Protein AF-A0A2N2ZW19-F1 (afdb_monomer_lite)

Radius of gyration: 28.73 Å; chains: 1; bounding box: 61×31×101 Å

Secondary structure (DSSP, 8-state):
---------PPPP-----------S-----PPPP---PPPPHHHHHHHHHHHS-SS----HHHHHHHHHHTT-HHHHHHHHHHHHHHHHS----EETTEE-HHHHHHHHH-HHHHHHHHHHHHHHHH------

pLDDT: mean 76.46, std 15.55, range [35.03, 95.69]

Foldseek 3Di:
DDDDDDPDPDDDDDPDPPPPPPPPDDPPDDDDDDDDPDDDDPVLVVVLVCLCPDPPHRDNPSVVVVVVNVCVPPVVVVVLVVVLVVQLPDDDFDDDPPDTDVVVVVVLVVDPVNSVVSSQVSVCVPSNDDDDD

Sequence (133 aa):
MKRKTNLKQAKPSSQQPVVSKRTEGYVTQIAPKTISRTRQDIATWKRAMAQADNVDMPKRVLLHKLYKDIMLDALLTSQLEGRINETAYASYTIRKGEIVDEASKALCMSRPWFSDLIKTIVETRWVGTTLEE

Structure (mmCIF, N/CA/C/O backbone):
data_AF-A0A2N2ZW19-F1
#
_entry.id   AF-A0A2N2ZW19-F1
#
loop_
_atom_site.group_PDB
_atom_site.id
_atom_site.type_symbol
_atom_site.label_atom_id
_atom_site.label_alt_id
_atom_site.label_comp_id
_atom_site.label_asym_id
_atom_site.label_entity_id
_atom_site.label_seq_id
_atom_site.pdbx_PDB_ins_code
_atom_site.Cartn_x
_atom_site.Cartn_y
_atom_site.Cartn_z
_atom_site.occupancy
_atom_site.B_iso_or_equiv
_atom_site.auth_seq_id
_atom_site.auth_comp_id
_atom_site.auth_asym_id
_atom_site.auth_atom_id
_atom_site.pdbx_PDB_model_num
ATOM 1 N N . MET A 1 1 ? -44.565 9.262 70.430 1.00 44.19 1 MET A N 1
ATOM 2 C CA . MET A 1 1 ? -44.561 8.514 69.152 1.00 44.19 1 MET A CA 1
ATOM 3 C C . MET A 1 1 ? -45.216 9.359 68.061 1.00 44.19 1 MET A C 1
ATOM 5 O O . MET A 1 1 ? -46.418 9.556 68.110 1.00 44.19 1 MET A O 1
ATOM 9 N N . LYS A 1 2 ? -44.446 9.910 67.114 1.00 44.66 2 LYS A N 1
ATOM 10 C CA . LYS A 1 2 ? -44.968 10.615 65.926 1.00 44.66 2 LYS A CA 1
ATOM 11 C C . LYS A 1 2 ? -44.163 10.145 64.712 1.00 44.66 2 LYS A C 1
ATOM 13 O O . LYS A 1 2 ? -43.015 10.546 64.548 1.00 44.66 2 LYS A O 1
ATOM 18 N N . ARG A 1 3 ? -44.719 9.227 63.913 1.00 42.75 3 ARG A N 1
ATOM 19 C CA . ARG A 1 3 ? -44.096 8.752 62.667 1.00 42.75 3 ARG A CA 1
ATOM 20 C C . ARG A 1 3 ? -44.401 9.767 61.566 1.00 42.75 3 ARG A C 1
ATOM 22 O O . ARG A 1 3 ? -45.551 9.913 61.176 1.00 42.75 3 ARG A O 1
ATOM 29 N N . LYS A 1 4 ? -43.376 10.476 61.090 1.00 48.31 4 LYS A N 1
ATOM 30 C CA . LYS A 1 4 ? -43.453 11.269 59.859 1.00 48.31 4 LYS A CA 1
ATOM 31 C C . LYS A 1 4 ? -43.468 10.300 58.673 1.00 48.31 4 LYS A C 1
ATOM 33 O O . LYS A 1 4 ? -42.499 9.578 58.449 1.00 48.31 4 LYS A O 1
ATOM 38 N N . THR A 1 5 ? -44.577 10.254 57.951 1.00 51.72 5 THR A N 1
ATOM 39 C CA . THR A 1 5 ? -44.737 9.567 56.668 1.00 51.72 5 THR A CA 1
ATOM 40 C C . THR A 1 5 ? -43.957 10.326 55.595 1.00 51.72 5 THR A C 1
ATOM 42 O O . THR A 1 5 ? -44.343 11.417 55.190 1.00 51.72 5 THR A O 1
ATOM 45 N N . ASN A 1 6 ? -42.838 9.763 55.137 1.00 43.50 6 ASN A N 1
ATOM 46 C CA . ASN A 1 6 ? -42.132 10.251 53.953 1.00 43.50 6 ASN A CA 1
ATOM 47 C C . ASN A 1 6 ? -42.810 9.675 52.702 1.00 43.50 6 ASN A C 1
ATOM 49 O O . ASN A 1 6 ? -42.598 8.508 52.368 1.00 43.50 6 ASN A O 1
ATOM 53 N N . LEU A 1 7 ? -43.612 10.485 52.004 1.00 47.41 7 LEU A N 1
ATOM 54 C CA . LEU A 1 7 ? -43.977 10.210 50.614 1.00 47.41 7 LEU A CA 1
ATOM 55 C C . LEU A 1 7 ? -42.713 10.372 49.762 1.00 47.41 7 LEU A C 1
ATOM 57 O O . LEU A 1 7 ? -42.273 11.485 49.479 1.00 47.41 7 LEU A O 1
ATOM 61 N N . LYS A 1 8 ? -42.112 9.250 49.359 1.00 50.78 8 LYS A N 1
ATOM 62 C CA . LYS A 1 8 ? -41.104 9.237 48.298 1.00 50.78 8 LYS A CA 1
ATOM 63 C C . LYS A 1 8 ? -41.799 9.642 46.999 1.00 50.78 8 LYS A C 1
ATOM 65 O O . LYS A 1 8 ? -42.635 8.901 46.493 1.00 50.78 8 LYS A O 1
ATOM 70 N N . GLN A 1 9 ? -41.457 10.811 46.470 1.00 50.03 9 GLN A N 1
ATOM 71 C CA . GLN A 1 9 ? -41.833 11.200 45.115 1.00 50.03 9 GLN A CA 1
ATOM 72 C C . GLN A 1 9 ? -41.169 10.228 44.132 1.00 50.03 9 GLN A C 1
ATOM 74 O O . GLN A 1 9 ? -39.945 10.198 43.990 1.00 50.03 9 GLN A O 1
ATOM 79 N N . ALA A 1 10 ? -41.985 9.391 43.496 1.00 45.47 10 ALA A N 1
ATOM 80 C CA . ALA A 1 10 ? -41.575 8.547 42.388 1.00 45.47 10 ALA A CA 1
ATOM 81 C C . ALA A 1 10 ? -41.325 9.440 41.165 1.00 45.47 10 ALA A C 1
ATOM 83 O O . ALA A 1 10 ? -42.231 10.122 40.690 1.00 45.47 10 ALA A O 1
ATOM 84 N N . LYS A 1 11 ? -40.086 9.454 40.665 1.00 47.34 11 LYS A N 1
ATOM 85 C CA . LYS A 1 11 ? -39.759 10.062 39.370 1.00 47.34 11 LYS A CA 1
ATOM 86 C C . LYS A 1 11 ? -40.431 9.225 38.275 1.00 47.34 11 LYS A C 1
ATOM 88 O O . LYS A 1 11 ? -40.180 8.018 38.247 1.00 47.34 11 LYS A O 1
ATOM 93 N N . PRO A 1 12 ? -41.256 9.803 37.388 1.00 37.78 12 PRO A N 1
ATOM 94 C CA . PRO A 1 12 ? -41.829 9.034 36.300 1.00 37.78 12 PRO A CA 1
ATOM 95 C C . PRO A 1 12 ? -40.730 8.660 35.300 1.00 37.78 12 PRO A C 1
ATOM 97 O O . PRO A 1 12 ? -39.959 9.493 34.825 1.00 37.78 12 PRO A O 1
ATOM 100 N N . SER A 1 13 ? -40.662 7.365 35.018 1.00 50.06 13 SER A N 1
ATOM 101 C CA . SER A 1 13 ? -39.932 6.767 33.915 1.00 50.06 13 SER A CA 1
ATOM 102 C C . SER A 1 13 ? -40.517 7.232 32.583 1.00 50.06 13 SER A C 1
ATOM 104 O O . SER A 1 13 ? -41.664 6.917 32.268 1.00 50.06 13 SER A O 1
ATOM 106 N N . SER A 1 14 ? -39.715 7.904 31.766 1.00 51.69 14 SER A N 1
ATOM 107 C CA . SER A 1 14 ? -40.016 8.077 30.344 1.00 51.69 14 SER A CA 1
ATOM 108 C C . SER A 1 14 ? -38.723 8.223 29.545 1.00 51.69 14 SER A C 1
ATOM 110 O O . SER A 1 14 ? -38.405 9.288 29.027 1.00 51.69 14 SER A O 1
ATOM 112 N N . GLN A 1 15 ? -37.953 7.139 29.455 1.00 55.03 15 GLN A N 1
ATOM 113 C CA . GLN A 1 15 ? -37.018 6.967 28.346 1.00 55.03 15 GLN A CA 1
ATOM 114 C C . GLN A 1 15 ? -37.719 6.086 27.317 1.00 55.03 15 GLN A C 1
ATOM 116 O O . GLN A 1 15 ? -37.678 4.861 27.391 1.00 55.03 15 GLN A O 1
ATOM 121 N N . GLN A 1 16 ? -38.444 6.724 26.401 1.00 48.44 16 GLN A N 1
ATOM 122 C CA . GLN A 1 16 ? -38.873 6.051 25.181 1.00 48.44 16 GLN A CA 1
ATOM 123 C C . GLN A 1 16 ? -37.621 5.725 24.352 1.00 48.44 16 GLN A C 1
ATOM 125 O O . GLN A 1 16 ? -36.732 6.578 24.256 1.00 48.44 16 GLN A O 1
ATOM 130 N N . PRO A 1 17 ? -37.517 4.535 23.735 1.00 45.00 17 PRO A N 1
ATOM 131 C CA . PRO A 1 17 ? -36.472 4.299 22.756 1.00 45.00 17 PRO A CA 1
ATOM 132 C C . PRO A 1 17 ? -36.754 5.216 21.566 1.00 45.00 17 PRO A C 1
ATOM 134 O O . PRO A 1 17 ? -37.814 5.133 20.944 1.00 45.00 17 PRO A O 1
ATOM 137 N N . VAL A 1 18 ? -35.819 6.113 21.255 1.00 54.19 18 VAL A N 1
ATOM 138 C CA . VAL A 1 18 ? -35.883 6.915 20.032 1.00 54.19 18 VAL A CA 1
ATOM 139 C C . VAL A 1 18 ? -35.598 5.967 18.872 1.00 54.19 18 VAL A C 1
ATOM 141 O O . VAL A 1 18 ? -34.460 5.791 18.445 1.00 54.19 18 VAL A O 1
ATOM 144 N N . VAL A 1 19 ? -36.638 5.281 18.404 1.00 54.16 19 VAL A N 1
ATOM 145 C CA . VAL A 1 19 ? -36.595 4.527 17.156 1.00 54.16 19 VAL A CA 1
ATOM 146 C C . VAL A 1 19 ? -36.478 5.569 16.054 1.00 54.16 19 VAL A C 1
ATOM 148 O O . VAL A 1 19 ? -37.451 6.245 15.717 1.00 54.16 19 VAL A O 1
ATOM 151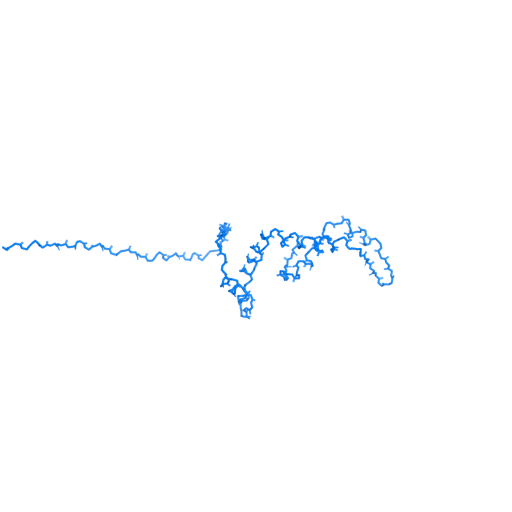 N N . SER A 1 20 ? -35.267 5.753 15.525 1.00 59.81 20 SER A N 1
ATOM 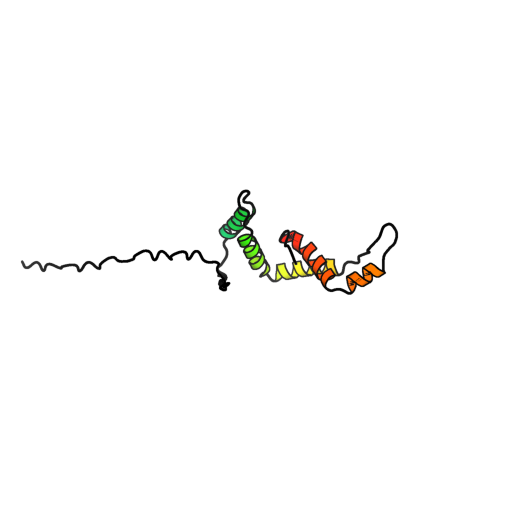152 C CA . SER A 1 20 ? -35.077 6.566 14.333 1.00 59.81 20 SER A CA 1
ATOM 153 C C . SER A 1 20 ? -35.860 5.903 13.203 1.00 59.81 20 SER A C 1
ATOM 155 O O . SER A 1 20 ? -35.574 4.778 12.789 1.00 59.81 20 SER A O 1
ATOM 157 N N . LYS A 1 21 ? -36.913 6.582 12.738 1.00 56.12 21 LYS A N 1
ATOM 158 C CA . LYS A 1 21 ? -37.628 6.176 11.531 1.00 56.12 21 LYS A CA 1
ATOM 159 C C . LYS A 1 21 ? -36.598 6.098 10.411 1.00 56.12 21 LYS A C 1
ATOM 161 O O . LYS A 1 21 ? -35.987 7.104 10.057 1.00 56.12 21 LYS A O 1
ATOM 166 N N . ARG A 1 22 ? -36.374 4.889 9.899 1.00 55.41 22 ARG A N 1
ATOM 167 C CA . ARG A 1 22 ? -35.552 4.659 8.716 1.00 55.41 22 ARG A CA 1
ATOM 168 C C . ARG A 1 22 ? -36.308 5.282 7.549 1.00 55.41 22 ARG A C 1
ATOM 170 O O . ARG A 1 22 ? -37.310 4.734 7.107 1.00 55.41 22 ARG A O 1
ATOM 177 N N . THR A 1 23 ? -35.894 6.466 7.121 1.00 59.28 23 THR A N 1
ATOM 178 C CA . THR A 1 23 ? -36.428 7.076 5.909 1.00 59.28 23 THR A CA 1
ATOM 179 C C . THR A 1 23 ? -35.983 6.209 4.740 1.00 59.28 23 THR A C 1
ATOM 181 O O . THR A 1 23 ? -34.790 6.096 4.459 1.00 59.28 23 THR A O 1
ATOM 184 N N . GLU A 1 24 ? -36.943 5.547 4.104 1.00 60.16 24 GLU A N 1
ATOM 185 C CA . GLU A 1 24 ? -36.777 4.841 2.836 1.00 60.16 24 GLU A CA 1
ATOM 186 C C . GLU A 1 24 ? -36.557 5.887 1.737 1.00 60.16 24 GLU A C 1
ATOM 188 O O . GLU A 1 24 ? -37.470 6.297 1.030 1.00 60.16 24 GLU A O 1
ATOM 193 N N . GLY A 1 25 ? -35.344 6.422 1.670 1.00 66.31 25 GLY A N 1
ATOM 194 C CA . GLY A 1 25 ? -34.950 7.424 0.694 1.00 66.31 25 GLY A CA 1
ATOM 195 C C . GLY A 1 25 ? -33.486 7.241 0.341 1.00 66.31 25 GLY A C 1
ATOM 196 O O . GLY A 1 25 ? -32.656 6.985 1.216 1.00 66.31 25 GLY A O 1
ATOM 197 N N . TYR A 1 26 ? -33.176 7.343 -0.950 1.00 63.84 26 TYR A N 1
ATOM 198 C CA . TYR A 1 26 ? -31.806 7.294 -1.445 1.00 63.84 26 TYR A CA 1
ATOM 199 C C . TYR A 1 26 ? -31.006 8.411 -0.767 1.00 63.84 26 TYR A C 1
ATOM 201 O O . TYR A 1 26 ? -31.368 9.585 -0.845 1.00 63.84 26 TYR A O 1
ATOM 209 N N . VAL A 1 27 ? -29.949 8.046 -0.045 1.00 65.69 27 VAL A N 1
ATOM 210 C CA . VAL A 1 27 ? -29.104 9.017 0.650 1.00 65.69 27 VAL A CA 1
ATOM 211 C C . VAL A 1 27 ? -28.303 9.770 -0.411 1.00 65.69 27 VAL A C 1
ATOM 213 O O . VAL A 1 27 ? -27.351 9.237 -0.969 1.00 65.69 27 VAL A O 1
ATOM 216 N N . THR A 1 28 ? -28.699 11.008 -0.707 1.00 70.56 28 THR A N 1
ATOM 217 C CA . THR A 1 28 ? -28.035 11.875 -1.698 1.00 70.56 28 THR A CA 1
ATOM 218 C C . THR A 1 28 ? -26.773 12.553 -1.159 1.00 70.56 28 THR A C 1
ATOM 220 O O . THR A 1 28 ? -26.085 13.243 -1.905 1.00 70.56 28 THR A O 1
ATOM 223 N N . GLN A 1 29 ? -26.452 12.376 0.129 1.00 71.00 29 GLN A N 1
ATOM 224 C CA . GLN A 1 29 ? -25.349 13.069 0.795 1.00 71.00 29 GLN A CA 1
ATOM 225 C C . GLN A 1 29 ? -24.446 12.095 1.554 1.00 71.00 29 GLN A C 1
ATOM 227 O O . GLN A 1 29 ? -24.866 11.421 2.496 1.00 71.00 29 GLN A O 1
ATOM 232 N N . ILE A 1 30 ? -23.175 12.045 1.156 1.00 75.31 30 ILE A N 1
ATOM 233 C CA . ILE A 1 30 ? -22.143 11.266 1.841 1.00 75.31 30 ILE A CA 1
ATOM 234 C C . ILE A 1 30 ? -21.667 12.087 3.041 1.00 75.31 30 ILE A C 1
ATOM 236 O O . ILE A 1 30 ? -20.904 13.040 2.896 1.00 75.31 30 ILE A O 1
ATOM 240 N N . ALA A 1 31 ? -22.129 11.729 4.238 1.00 80.19 31 ALA A N 1
ATOM 241 C CA . ALA A 1 31 ? -21.636 12.342 5.465 1.00 80.19 31 ALA A CA 1
ATOM 242 C C . ALA A 1 31 ? -20.225 11.810 5.799 1.00 80.19 31 ALA A C 1
ATOM 244 O O . ALA A 1 31 ? -20.022 10.588 5.801 1.00 80.19 31 ALA A O 1
ATOM 245 N N . PRO A 1 32 ? -19.248 12.680 6.118 1.00 75.50 32 PRO A N 1
ATOM 246 C CA . PRO A 1 32 ? -17.921 12.239 6.525 1.00 75.50 32 PRO A CA 1
ATOM 247 C C . PRO A 1 32 ? -18.010 11.472 7.849 1.00 75.50 32 PRO A C 1
ATOM 249 O O . PRO A 1 32 ? -18.484 11.984 8.862 1.00 75.50 32 PRO A O 1
ATOM 252 N N . LYS A 1 33 ? -17.550 10.217 7.849 1.00 76.75 33 LYS A N 1
ATOM 253 C CA . LYS A 1 33 ? -17.505 9.383 9.052 1.00 76.75 33 LYS A CA 1
ATOM 254 C C . LYS A 1 33 ? -16.150 9.530 9.731 1.00 76.75 33 LYS A C 1
ATOM 256 O O . LYS A 1 33 ? -15.131 9.122 9.178 1.00 76.75 33 LYS A O 1
ATOM 261 N N . THR A 1 34 ? -16.142 10.052 10.955 1.00 73.06 34 THR A N 1
ATOM 262 C CA . THR A 1 34 ? -14.921 10.155 11.760 1.00 73.06 34 THR A CA 1
ATOM 263 C C . THR A 1 34 ? -14.342 8.768 12.028 1.00 73.06 34 THR A C 1
ATOM 265 O O . THR A 1 34 ? -15.007 7.881 12.573 1.00 73.06 34 THR A O 1
ATOM 268 N N . ILE A 1 35 ? -13.081 8.573 11.649 1.00 68.00 35 ILE A N 1
ATOM 269 C CA . ILE A 1 35 ? -12.343 7.347 11.938 1.00 68.00 35 ILE A CA 1
ATOM 270 C C . ILE A 1 35 ? -11.792 7.474 13.358 1.00 68.00 35 ILE A C 1
ATOM 272 O O . ILE A 1 35 ? -10.801 8.163 13.581 1.00 68.00 35 ILE A O 1
ATOM 276 N N . SER A 1 36 ? -12.423 6.804 14.327 1.00 70.81 36 SER A N 1
ATOM 277 C CA . SER A 1 36 ? -11.822 6.670 15.658 1.00 70.81 36 SER A CA 1
ATOM 278 C C . SER A 1 36 ? -10.522 5.867 15.550 1.00 70.81 36 SER A C 1
ATOM 280 O O . SER A 1 36 ? -10.540 4.734 15.049 1.00 70.81 36 SER A O 1
ATOM 282 N N . ARG A 1 37 ? -9.416 6.468 16.007 1.00 65.88 37 ARG A N 1
ATOM 283 C CA . ARG A 1 37 ? -8.066 5.883 16.093 1.00 65.88 37 ARG A CA 1
ATOM 284 C C . ARG A 1 37 ? -7.758 5.413 17.519 1.00 65.88 37 ARG A C 1
ATOM 286 O O . ARG A 1 37 ? -6.717 5.722 18.087 1.00 65.88 37 ARG A O 1
ATOM 293 N N . THR A 1 38 ? -8.704 4.715 18.140 1.00 74.38 38 THR A N 1
ATOM 294 C CA . THR A 1 38 ? -8.460 4.024 19.413 1.00 74.38 38 THR A CA 1
ATOM 295 C C . THR A 1 38 ? -7.495 2.857 19.181 1.00 74.38 38 THR A C 1
ATOM 297 O O . THR A 1 38 ? -7.484 2.288 18.089 1.00 74.38 38 THR A O 1
ATOM 300 N N . ARG A 1 39 ? -6.705 2.483 20.199 1.00 73.00 39 ARG A N 1
ATOM 301 C CA . ARG A 1 39 ? -5.814 1.312 20.154 1.00 73.00 39 ARG A CA 1
ATOM 302 C C . ARG A 1 39 ? -6.576 0.095 19.617 1.00 73.00 39 ARG A C 1
ATOM 304 O O . ARG A 1 39 ? -7.554 -0.332 20.229 1.00 73.00 39 ARG A O 1
ATOM 311 N N . GLN A 1 40 ? -6.139 -0.439 18.478 1.00 75.50 40 GLN A N 1
ATOM 312 C CA . GLN A 1 40 ? -6.695 -1.677 17.948 1.00 75.50 40 GLN A CA 1
ATOM 313 C C . GLN A 1 40 ? -6.127 -2.860 18.733 1.00 75.50 40 GLN A C 1
ATOM 315 O O . GLN A 1 40 ? -4.916 -2.979 18.902 1.00 75.50 40 GLN A O 1
ATOM 320 N N . ASP A 1 41 ? -7.015 -3.712 19.233 1.00 83.50 41 ASP A N 1
ATOM 321 C CA . ASP A 1 41 ? -6.645 -4.960 19.894 1.00 83.50 41 ASP A CA 1
ATOM 322 C C . ASP A 1 41 ? -6.551 -6.118 18.885 1.00 83.50 41 ASP A C 1
ATOM 324 O O . ASP A 1 41 ? -7.192 -6.093 17.830 1.00 83.50 41 ASP A O 1
ATOM 328 N N . ILE A 1 42 ? -5.825 -7.177 19.251 1.00 86.00 42 ILE A N 1
ATOM 329 C CA . ILE A 1 42 ? -5.677 -8.421 18.480 1.00 86.00 42 ILE A CA 1
ATOM 330 C C . ILE A 1 42 ? -7.049 -9.022 18.143 1.00 86.00 42 ILE A C 1
ATOM 332 O O . ILE A 1 42 ? -7.240 -9.576 17.058 1.00 86.00 42 ILE A O 1
ATOM 336 N N . ALA A 1 43 ? -8.041 -8.882 19.030 1.00 87.75 43 ALA A N 1
ATOM 337 C CA . ALA A 1 43 ? -9.410 -9.314 18.758 1.00 87.75 43 ALA A CA 1
ATOM 338 C C . ALA A 1 43 ? -10.025 -8.606 17.534 1.00 87.75 43 ALA A C 1
ATOM 340 O O . ALA A 1 43 ? -10.742 -9.229 16.748 1.00 87.75 43 ALA A O 1
ATOM 341 N N . THR A 1 44 ? -9.708 -7.322 17.331 1.00 86.69 44 THR A N 1
ATOM 342 C CA . THR A 1 44 ? -10.171 -6.542 16.169 1.00 86.69 44 THR A CA 1
ATOM 343 C C . THR A 1 44 ? -9.545 -7.070 14.884 1.00 86.69 44 THR A C 1
ATOM 345 O O . THR A 1 44 ? -10.234 -7.205 13.873 1.00 86.69 44 THR A O 1
ATOM 348 N N . TRP A 1 45 ? -8.267 -7.446 14.935 1.00 88.81 45 TRP A N 1
ATOM 349 C CA . TRP A 1 45 ? -7.549 -8.006 13.791 1.00 88.81 45 TRP A CA 1
ATOM 350 C C . TRP A 1 45 ? -8.100 -9.375 13.397 1.00 88.81 45 TRP A C 1
ATOM 352 O O . TRP A 1 45 ? -8.422 -9.600 12.232 1.00 88.81 45 TRP A O 1
ATOM 362 N N . LYS A 1 46 ? -8.308 -10.264 14.377 1.00 90.56 46 LYS A N 1
ATOM 363 C CA . LYS A 1 46 ? -8.943 -11.573 14.149 1.00 90.56 46 LYS A CA 1
ATOM 364 C C . LYS A 1 46 ? -10.331 -11.429 13.539 1.00 90.56 46 LYS A C 1
ATOM 366 O O . LYS A 1 46 ? -10.675 -12.161 12.618 1.00 90.56 46 LYS A O 1
ATOM 371 N N . ARG A 1 47 ? -11.111 -10.453 14.011 1.00 90.06 47 ARG A N 1
ATOM 372 C CA . ARG A 1 47 ? -12.431 -10.149 13.451 1.00 90.06 47 ARG A CA 1
ATOM 373 C C . ARG A 1 47 ? -12.348 -9.659 12.005 1.00 90.06 47 ARG A C 1
ATOM 375 O O . ARG A 1 47 ? -13.189 -10.049 11.204 1.00 90.06 47 ARG A O 1
ATOM 382 N N . ALA A 1 48 ? -11.367 -8.821 11.675 1.00 89.44 48 ALA A N 1
ATOM 383 C CA . ALA A 1 48 ? -11.163 -8.339 10.312 1.00 89.44 48 ALA A CA 1
ATOM 384 C C . ALA A 1 48 ? -10.809 -9.483 9.347 1.00 89.44 48 ALA A C 1
ATOM 386 O O . ALA A 1 48 ? -11.389 -9.549 8.266 1.00 89.44 48 ALA A O 1
ATOM 387 N N . MET A 1 49 ? -9.933 -10.406 9.762 1.00 89.69 49 MET A N 1
ATOM 388 C CA . MET A 1 49 ? -9.586 -11.602 8.980 1.00 89.69 49 MET A CA 1
ATOM 389 C C . MET A 1 49 ? -10.792 -12.530 8.812 1.00 89.69 49 MET A C 1
ATOM 391 O O . MET A 1 49 ? -11.197 -12.804 7.690 1.00 89.69 49 MET A O 1
ATOM 395 N N . ALA A 1 50 ? -11.468 -12.891 9.908 1.00 89.75 50 ALA A N 1
ATOM 396 C CA . ALA A 1 50 ? -12.655 -13.749 9.857 1.00 89.75 50 ALA A CA 1
ATOM 397 C C . ALA A 1 50 ? -13.792 -13.160 9.001 1.00 89.75 50 ALA A C 1
ATOM 399 O O . ALA A 1 50 ? -14.573 -13.895 8.404 1.00 89.75 50 ALA A O 1
ATOM 400 N N . GLN A 1 51 ? -13.907 -11.829 8.934 1.00 90.00 51 GLN A N 1
ATOM 401 C CA . GLN A 1 51 ? -14.880 -11.171 8.064 1.00 90.00 51 GLN A CA 1
ATOM 402 C C . GLN A 1 51 ? -14.475 -11.205 6.582 1.00 90.00 51 GLN A C 1
ATOM 404 O O . GLN A 1 51 ? -15.351 -11.248 5.716 1.00 90.00 51 GLN A O 1
ATOM 409 N N . ALA A 1 52 ? -13.176 -11.158 6.289 1.00 87.19 52 ALA A N 1
ATOM 410 C CA . ALA A 1 52 ? -12.661 -11.274 4.930 1.00 87.19 52 ALA A CA 1
ATOM 411 C C . ALA A 1 52 ? -12.741 -12.718 4.404 1.00 87.19 52 ALA A C 1
ATOM 413 O O . ALA A 1 52 ? -13.026 -12.895 3.223 1.00 87.19 52 ALA A O 1
ATOM 414 N N . ASP A 1 53 ? -12.570 -13.708 5.285 1.00 87.56 53 ASP A N 1
ATOM 415 C CA . ASP A 1 53 ? -12.623 -15.146 4.974 1.00 87.56 53 ASP A CA 1
ATOM 416 C C . ASP A 1 53 ? -14.053 -15.716 4.957 1.00 87.56 53 ASP A C 1
ATOM 418 O O . ASP A 1 53 ? -14.261 -16.894 4.669 1.00 87.56 53 ASP A O 1
ATOM 422 N N . ASN A 1 54 ? -15.057 -14.901 5.289 1.00 88.88 54 ASN A N 1
ATOM 423 C CA . ASN A 1 54 ? -16.449 -15.332 5.294 1.00 88.88 54 ASN A CA 1
ATOM 424 C C . ASN A 1 54 ? -16.904 -15.704 3.871 1.00 88.88 54 ASN A C 1
ATOM 426 O O . ASN A 1 54 ? -16.905 -14.856 2.979 1.00 88.88 54 ASN A O 1
ATOM 430 N N . VAL A 1 55 ? -17.326 -16.960 3.698 1.00 85.06 55 VAL A N 1
ATOM 431 C CA . VAL A 1 55 ? -17.751 -17.539 2.414 1.00 85.06 55 VAL A CA 1
ATOM 432 C C . VAL A 1 55 ? -19.042 -16.901 1.892 1.00 85.06 55 VAL A C 1
ATOM 434 O O . VAL A 1 55 ? -19.153 -16.640 0.698 1.00 85.06 55 VAL A O 1
ATOM 437 N N . ASP A 1 56 ? -19.995 -16.604 2.777 1.00 84.94 56 ASP A N 1
ATOM 438 C CA . ASP A 1 56 ? -21.326 -16.125 2.386 1.00 84.94 56 ASP A CA 1
ATOM 439 C C . ASP A 1 56 ? -21.343 -14.616 2.113 1.00 84.94 56 ASP A C 1
ATOM 441 O O . ASP A 1 56 ? -22.047 -14.130 1.227 1.00 84.94 56 ASP A O 1
ATOM 445 N N . MET A 1 57 ? -20.588 -13.841 2.898 1.00 81.25 57 MET A N 1
ATOM 446 C CA . MET A 1 57 ? -20.561 -12.381 2.783 1.00 81.25 57 MET A CA 1
ATOM 447 C C . MET A 1 57 ? -19.166 -11.808 3.079 1.00 81.25 57 MET A C 1
ATOM 449 O O . MET A 1 57 ? -18.955 -11.221 4.152 1.00 81.25 57 MET A O 1
ATOM 453 N N . PRO A 1 58 ? -18.216 -11.917 2.133 1.00 82.31 58 PRO A N 1
ATOM 454 C CA . PRO A 1 58 ? -16.864 -11.410 2.321 1.00 82.31 58 PRO A CA 1
ATOM 455 C C . PRO A 1 58 ? -16.875 -9.879 2.332 1.00 82.31 58 PRO A C 1
ATOM 457 O O . PRO A 1 58 ? -17.056 -9.214 1.310 1.00 82.31 58 PRO A O 1
ATOM 460 N N . LYS A 1 59 ? -16.671 -9.283 3.509 1.00 86.50 59 LYS A N 1
ATOM 461 C CA . LYS A 1 59 ? -16.581 -7.823 3.670 1.00 86.50 59 LYS A CA 1
ATOM 462 C C . LYS A 1 59 ? -15.159 -7.430 4.033 1.00 86.50 59 LYS A C 1
ATOM 464 O O . LYS A 1 59 ? -14.723 -7.616 5.164 1.00 86.50 59 LYS A O 1
ATOM 469 N N . ARG A 1 60 ? -14.462 -6.779 3.101 1.00 86.81 60 ARG A N 1
ATOM 470 C CA . ARG A 1 60 ? -13.055 -6.372 3.278 1.00 86.81 60 ARG A CA 1
ATOM 471 C C . ARG A 1 60 ? -12.854 -5.000 3.925 1.00 86.81 60 ARG A C 1
ATOM 473 O O . ARG A 1 60 ? -11.724 -4.589 4.146 1.00 86.81 60 ARG A O 1
ATOM 480 N N . VAL A 1 61 ? -13.922 -4.286 4.289 1.00 88.12 61 VAL A N 1
ATOM 481 C CA . VAL A 1 61 ? -13.823 -2.921 4.850 1.00 88.12 61 VAL A CA 1
ATOM 482 C C . VAL A 1 61 ? -12.957 -2.872 6.116 1.00 88.12 61 VAL A C 1
ATOM 484 O O . VAL A 1 61 ? -12.122 -1.978 6.253 1.00 88.12 61 VAL A O 1
ATOM 487 N N . LEU A 1 62 ? -13.126 -3.831 7.035 1.00 87.88 62 LEU A N 1
ATOM 488 C CA . LEU A 1 62 ? -12.309 -3.892 8.253 1.00 87.88 62 LEU A CA 1
ATOM 489 C C . LEU A 1 62 ? -10.854 -4.265 7.952 1.00 87.88 62 LEU A C 1
ATOM 491 O O . LEU A 1 62 ? -9.953 -3.703 8.567 1.00 87.88 62 LEU A O 1
ATOM 495 N N . LEU A 1 63 ? -10.632 -5.154 6.984 1.00 89.00 63 LEU A N 1
ATOM 496 C CA . LEU A 1 63 ? -9.301 -5.561 6.535 1.00 89.00 63 LEU A CA 1
ATOM 497 C C . LEU A 1 63 ? -8.533 -4.378 5.920 1.00 89.00 63 LEU A C 1
ATOM 499 O O . LEU A 1 63 ? -7.407 -4.101 6.318 1.00 89.00 63 LEU A O 1
ATOM 503 N N . HIS A 1 64 ? -9.163 -3.595 5.040 1.00 88.69 64 HIS A N 1
ATOM 504 C CA . HIS A 1 64 ? -8.534 -2.394 4.479 1.00 88.69 64 HIS A CA 1
ATOM 505 C C . HIS A 1 64 ? -8.253 -1.326 5.539 1.00 88.69 64 HIS A C 1
ATOM 507 O O . HIS A 1 64 ? -7.232 -0.643 5.465 1.00 88.69 64 HIS A O 1
ATOM 513 N N . LYS A 1 65 ? -9.131 -1.169 6.540 1.00 87.69 65 LYS A N 1
ATOM 514 C CA . LYS A 1 65 ? -8.857 -0.266 7.665 1.00 87.69 65 LYS A CA 1
ATOM 515 C C . LYS A 1 65 ? -7.636 -0.735 8.461 1.00 87.69 65 LYS A C 1
ATOM 517 O O . LYS A 1 65 ? -6.800 0.089 8.810 1.00 87.69 65 LYS A O 1
ATOM 522 N N . LEU A 1 66 ? -7.520 -2.041 8.697 1.00 88.56 66 LEU A N 1
ATOM 523 C CA . LEU A 1 66 ? -6.367 -2.633 9.366 1.00 88.56 66 LEU A CA 1
ATOM 524 C C . LEU A 1 66 ? -5.067 -2.377 8.591 1.00 88.56 66 LEU A C 1
ATOM 526 O O . LEU A 1 66 ? -4.097 -1.925 9.187 1.00 88.56 66 LEU A O 1
ATOM 530 N N . TYR A 1 67 ? -5.053 -2.585 7.272 1.00 89.50 67 TYR A N 1
ATOM 531 C CA . TYR A 1 67 ? -3.872 -2.292 6.450 1.00 89.50 67 TYR A CA 1
ATOM 532 C C . TYR A 1 67 ? -3.462 -0.821 6.503 1.00 89.50 67 TYR A C 1
ATOM 534 O O . TYR A 1 67 ? -2.278 -0.526 6.642 1.00 89.50 67 TYR A O 1
ATOM 542 N N . LYS A 1 68 ? -4.428 0.104 6.461 1.00 88.38 68 LYS A N 1
ATOM 543 C CA . LYS A 1 68 ? -4.150 1.542 6.605 1.00 88.38 68 LYS A CA 1
ATOM 544 C C . LYS A 1 68 ? -3.531 1.881 7.958 1.00 88.38 68 LYS A C 1
ATOM 546 O O . LYS A 1 68 ? -2.639 2.717 8.009 1.00 88.38 68 LYS A O 1
ATOM 551 N N . ASP A 1 69 ? -3.990 1.238 9.028 1.00 88.50 69 ASP A N 1
ATOM 552 C CA . ASP A 1 69 ? -3.442 1.455 10.367 1.00 88.50 69 ASP A CA 1
ATOM 553 C C . ASP A 1 69 ? -2.032 0.851 10.508 1.00 88.50 69 ASP A C 1
ATOM 555 O O . ASP A 1 69 ? -1.176 1.461 11.142 1.00 88.50 69 ASP A O 1
ATOM 559 N N . ILE A 1 70 ? -1.761 -0.303 9.884 1.00 89.44 70 ILE A N 1
ATOM 560 C CA . ILE A 1 70 ? -0.425 -0.926 9.851 1.00 89.44 70 ILE A CA 1
ATOM 561 C C . ILE A 1 70 ? 0.572 -0.061 9.063 1.00 89.44 70 ILE A C 1
ATOM 563 O O . ILE A 1 70 ? 1.709 0.103 9.493 1.00 89.44 70 ILE A O 1
ATOM 567 N N . MET A 1 71 ? 0.138 0.557 7.960 1.00 89.19 71 MET A N 1
ATOM 568 C CA . MET A 1 71 ? 0.976 1.446 7.138 1.00 89.19 71 MET A CA 1
ATOM 569 C C . MET A 1 71 ? 1.357 2.769 7.835 1.00 89.19 71 MET A C 1
ATOM 571 O O . MET A 1 71 ? 2.124 3.563 7.298 1.00 89.19 71 MET A O 1
ATOM 575 N N . LEU A 1 72 ? 0.834 3.042 9.036 1.00 89.62 72 LEU A N 1
ATOM 576 C CA . LEU A 1 72 ? 1.301 4.170 9.850 1.00 89.62 72 LEU A CA 1
ATOM 577 C C . LEU A 1 72 ? 2.684 3.917 10.470 1.00 89.62 72 LEU A C 1
ATOM 579 O O . LEU A 1 72 ? 3.304 4.867 10.948 1.00 89.62 72 LEU A O 1
ATOM 583 N N . ASP A 1 73 ? 3.167 2.671 10.482 1.00 92.19 73 ASP A N 1
ATOM 584 C CA . ASP A 1 73 ? 4.533 2.365 10.899 1.00 92.19 73 ASP A CA 1
ATOM 585 C C . ASP A 1 73 ? 5.544 2.854 9.852 1.00 92.19 73 ASP A C 1
ATOM 587 O O . ASP A 1 73 ? 5.634 2.325 8.744 1.00 92.19 73 ASP A O 1
ATOM 591 N N . ALA A 1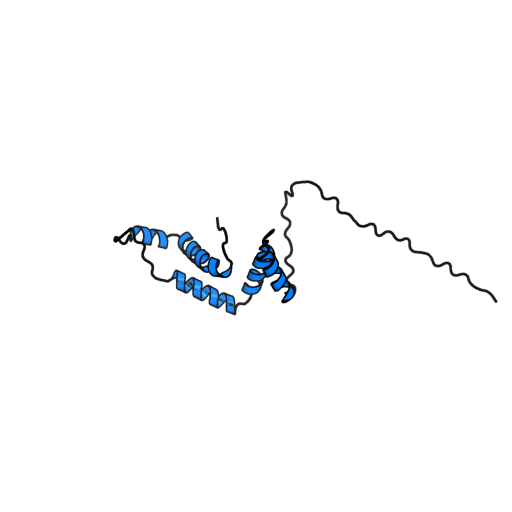 74 ? 6.340 3.856 10.227 1.00 94.12 74 ALA A N 1
ATOM 592 C CA . ALA A 1 74 ? 7.334 4.465 9.353 1.00 94.12 74 ALA A CA 1
ATOM 593 C C . ALA A 1 74 ? 8.410 3.472 8.891 1.00 94.12 74 ALA A C 1
ATOM 595 O O . ALA A 1 74 ? 8.886 3.570 7.758 1.00 94.12 74 ALA A O 1
ATOM 596 N N . LEU A 1 75 ? 8.789 2.507 9.739 1.00 95.69 75 LEU A N 1
ATOM 597 C CA . LEU A 1 75 ? 9.796 1.520 9.361 1.00 95.69 75 LEU A CA 1
ATOM 598 C C . LEU A 1 75 ? 9.250 0.618 8.257 1.00 95.69 75 LEU A C 1
ATOM 600 O O . LEU A 1 75 ? 9.875 0.505 7.202 1.00 95.69 75 LEU A O 1
ATOM 604 N N . LEU A 1 76 ? 8.077 0.019 8.474 1.00 92.56 76 LEU A N 1
ATOM 605 C CA . LEU A 1 76 ? 7.429 -0.834 7.482 1.00 92.56 76 LEU A CA 1
ATOM 606 C C . LEU A 1 76 ? 7.222 -0.098 6.157 1.00 92.56 76 LEU A C 1
ATOM 608 O O . LEU A 1 76 ? 7.582 -0.627 5.105 1.00 92.56 76 LEU A O 1
ATOM 612 N N . THR A 1 77 ? 6.691 1.121 6.214 1.00 93.31 77 THR A N 1
ATOM 613 C CA . THR A 1 77 ? 6.422 1.933 5.025 1.00 93.31 77 THR A CA 1
ATOM 614 C C . THR A 1 77 ? 7.703 2.222 4.249 1.00 93.31 77 THR A C 1
ATOM 616 O O . THR A 1 77 ? 7.734 1.994 3.043 1.00 93.31 77 THR A O 1
ATOM 619 N N . SER A 1 78 ? 8.802 2.578 4.927 1.00 95.19 78 SER A N 1
ATOM 620 C CA . SER A 1 78 ? 10.096 2.793 4.259 1.00 95.19 78 SER A CA 1
ATOM 621 C C . SER A 1 78 ? 10.623 1.540 3.546 1.00 95.19 78 SER A C 1
ATOM 623 O O . SER A 1 78 ? 11.153 1.622 2.438 1.00 95.19 78 SER A O 1
ATOM 625 N N . GLN A 1 79 ? 10.450 0.357 4.149 1.00 94.69 79 GLN A N 1
ATOM 626 C CA . GLN A 1 79 ? 10.874 -0.909 3.545 1.00 94.69 79 GLN A CA 1
ATOM 627 C C . GLN A 1 79 ? 10.008 -1.276 2.339 1.00 94.69 79 GLN A C 1
ATOM 629 O O . GLN A 1 79 ? 10.509 -1.819 1.353 1.00 94.69 79 GLN A O 1
ATOM 634 N N . LEU A 1 80 ? 8.710 -0.982 2.408 1.00 92.12 80 LEU A N 1
ATOM 635 C CA . LEU A 1 80 ? 7.777 -1.226 1.317 1.00 92.12 80 LEU A CA 1
ATOM 636 C C . LEU A 1 80 ? 8.073 -0.322 0.119 1.00 92.12 80 LEU A C 1
ATOM 638 O O . LEU A 1 80 ? 8.193 -0.808 -1.004 1.00 92.12 80 LEU A O 1
ATOM 642 N N . GLU A 1 81 ? 8.262 0.971 0.371 1.00 91.75 81 GLU A N 1
ATOM 643 C CA . GLU A 1 81 ? 8.641 1.958 -0.641 1.00 91.75 81 GLU A CA 1
ATOM 644 C C . GLU A 1 81 ? 9.982 1.610 -1.288 1.00 91.75 81 GLU A C 1
ATOM 646 O O . GLU A 1 81 ? 10.111 1.683 -2.508 1.00 91.75 81 GLU A O 1
ATOM 651 N N . GLY A 1 82 ? 10.959 1.146 -0.501 1.00 93.62 82 GLY A N 1
ATOM 652 C CA . GLY A 1 82 ? 12.232 0.650 -1.025 1.00 93.62 82 GLY A CA 1
ATOM 653 C C . GLY A 1 82 ? 12.050 -0.470 -2.052 1.00 93.62 82 GLY A C 1
ATOM 654 O O . GLY A 1 82 ? 12.636 -0.415 -3.132 1.00 93.62 82 GLY A O 1
ATOM 655 N N . ARG A 1 83 ? 11.174 -1.442 -1.765 1.00 90.88 83 ARG A N 1
ATOM 656 C CA . ARG A 1 83 ? 10.869 -2.553 -2.684 1.00 90.88 83 ARG A CA 1
ATOM 657 C C . ARG A 1 83 ? 10.148 -2.093 -3.945 1.00 90.88 83 ARG A C 1
ATOM 659 O O . ARG A 1 83 ? 10.488 -2.547 -5.033 1.00 90.88 83 ARG A O 1
ATOM 666 N N . ILE A 1 84 ? 9.172 -1.195 -3.809 1.00 90.81 84 ILE A N 1
ATOM 667 C CA . ILE A 1 84 ? 8.457 -0.617 -4.957 1.00 90.81 84 ILE A CA 1
ATOM 668 C C . ILE A 1 84 ? 9.455 0.112 -5.864 1.00 90.81 84 ILE A C 1
ATO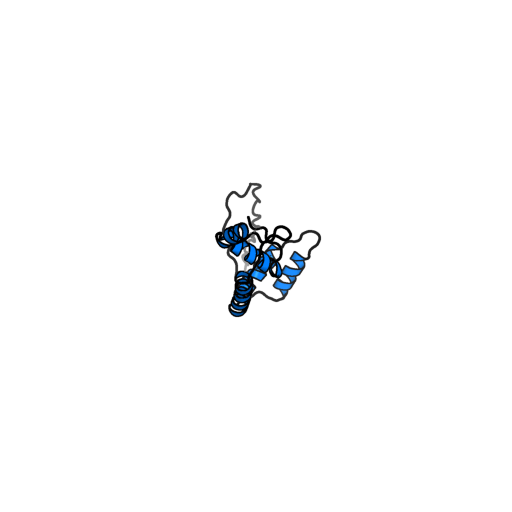M 670 O O . ILE A 1 84 ? 9.480 -0.116 -7.074 1.00 90.81 84 ILE A O 1
ATOM 674 N N . ASN A 1 85 ? 10.337 0.923 -5.282 1.00 90.94 85 ASN A N 1
ATOM 675 C CA . ASN A 1 85 ? 11.351 1.662 -6.024 1.00 90.94 85 ASN A CA 1
ATOM 676 C C . ASN A 1 85 ? 12.328 0.725 -6.742 1.00 90.94 85 ASN A C 1
ATOM 678 O O . ASN A 1 85 ? 12.585 0.912 -7.927 1.00 90.94 85 ASN A O 1
ATOM 682 N N . GLU A 1 86 ? 12.825 -0.317 -6.074 1.00 90.62 86 GLU A N 1
ATOM 683 C CA . GLU A 1 86 ? 13.717 -1.306 -6.692 1.00 90.62 86 GLU A CA 1
ATOM 684 C C . GLU A 1 86 ? 13.067 -1.978 -7.911 1.00 90.62 86 GLU A C 1
ATOM 686 O O . GLU A 1 86 ? 13.696 -2.105 -8.963 1.00 90.62 86 GLU A O 1
ATOM 691 N N . THR A 1 87 ? 11.779 -2.326 -7.817 1.00 86.62 87 THR A N 1
ATOM 692 C CA . THR A 1 87 ? 11.037 -2.881 -8.958 1.00 86.62 87 THR A CA 1
ATOM 693 C C . THR A 1 87 ? 10.781 -1.867 -10.072 1.00 86.62 87 THR A C 1
ATOM 695 O O . THR A 1 87 ? 10.802 -2.243 -11.241 1.00 86.62 87 THR A O 1
ATOM 698 N N . ALA A 1 88 ? 10.580 -0.589 -9.743 1.00 84.19 88 ALA A N 1
ATOM 699 C CA . ALA A 1 88 ? 10.364 0.468 -10.728 1.00 84.19 88 ALA A CA 1
ATOM 700 C C . ALA A 1 88 ? 11.644 0.810 -11.511 1.00 84.19 88 ALA A C 1
ATOM 702 O O . ALA A 1 88 ? 11.577 1.103 -12.704 1.00 84.19 88 ALA A O 1
ATOM 703 N N . TYR A 1 89 ? 12.811 0.740 -10.861 1.00 83.88 89 TYR A N 1
ATOM 704 C CA . TYR A 1 89 ? 14.113 0.974 -11.497 1.00 83.88 89 TYR A CA 1
ATOM 705 C C . TYR A 1 89 ? 14.687 -0.257 -12.208 1.00 83.88 89 TYR A C 1
ATOM 707 O O . TYR A 1 89 ? 15.694 -0.144 -12.912 1.00 83.88 89 TYR A O 1
ATOM 715 N N . ALA A 1 90 ? 14.067 -1.428 -12.050 1.00 86.06 90 ALA A N 1
ATOM 716 C CA . ALA A 1 90 ? 14.502 -2.639 -12.726 1.00 86.06 90 ALA A CA 1
ATOM 717 C C . ALA A 1 90 ? 14.448 -2.468 -14.255 1.00 86.06 90 ALA A C 1
ATOM 719 O O . ALA A 1 90 ? 13.470 -1.993 -14.839 1.00 86.06 90 ALA A O 1
ATOM 720 N N . SER A 1 91 ? 15.517 -2.881 -14.931 1.00 82.06 91 SER A N 1
ATOM 721 C CA . SER A 1 91 ? 15.597 -2.828 -16.385 1.00 82.06 91 SER A CA 1
ATOM 722 C C . SER A 1 91 ? 14.655 -3.859 -17.011 1.00 82.06 91 SER A C 1
ATOM 724 O O . SER A 1 91 ? 14.783 -5.061 -16.797 1.00 82.06 91 SER A O 1
ATOM 726 N N . TYR A 1 92 ? 13.713 -3.391 -17.833 1.00 80.31 92 TYR A N 1
ATOM 727 C CA . TYR A 1 92 ? 12.782 -4.255 -18.559 1.00 80.31 92 TYR A CA 1
ATOM 728 C C . TYR A 1 92 ? 12.945 -4.135 -20.081 1.00 80.31 92 TYR A C 1
ATOM 730 O O . TYR A 1 92 ? 13.473 -3.150 -20.619 1.00 80.31 92 TYR A O 1
ATOM 738 N N . THR A 1 93 ? 12.496 -5.172 -20.790 1.00 82.19 93 THR A N 1
ATOM 739 C CA . THR A 1 93 ? 12.443 -5.211 -22.258 1.00 82.19 93 THR A CA 1
ATOM 740 C C . THR A 1 93 ? 11.067 -5.679 -22.698 1.00 82.19 93 THR A C 1
ATOM 742 O O . THR A 1 93 ? 10.563 -6.667 -22.171 1.00 82.19 93 THR A O 1
ATOM 745 N N . ILE A 1 94 ? 10.467 -4.968 -23.652 1.00 81.88 94 ILE A N 1
ATOM 746 C CA . ILE A 1 94 ? 9.207 -5.360 -24.282 1.00 81.88 94 ILE A CA 1
ATOM 747 C C . ILE A 1 94 ? 9.570 -6.046 -25.597 1.00 81.88 94 ILE A C 1
ATOM 749 O O . ILE A 1 94 ? 10.331 -5.504 -26.400 1.00 81.88 94 ILE A O 1
ATOM 753 N N . ARG A 1 95 ? 9.078 -7.270 -25.786 1.00 82.00 95 ARG A N 1
ATOM 754 C CA . ARG A 1 95 ? 9.356 -8.081 -26.974 1.00 82.00 95 ARG A CA 1
ATOM 755 C C . ARG A 1 95 ? 8.052 -8.503 -27.627 1.00 82.00 95 ARG A C 1
ATOM 757 O O . ARG A 1 95 ? 7.126 -8.926 -26.936 1.00 82.00 95 ARG A O 1
ATOM 764 N N . LYS A 1 96 ? 8.002 -8.437 -28.955 1.00 80.12 96 LYS A N 1
ATOM 765 C CA . LYS A 1 96 ? 6.931 -9.023 -29.766 1.00 80.12 96 LYS A CA 1
ATOM 766 C C . LYS A 1 96 ? 7.536 -10.185 -30.552 1.00 80.12 96 LYS A C 1
ATOM 768 O O . LYS A 1 96 ? 8.080 -9.995 -31.636 1.00 80.12 96 LYS A O 1
ATOM 773 N N . GLY A 1 97 ? 7.496 -11.384 -29.971 1.00 79.88 97 GLY A N 1
ATOM 774 C CA . GLY A 1 97 ? 8.252 -12.536 -30.479 1.00 79.88 97 GLY A CA 1
ATOM 775 C C . GLY A 1 97 ? 9.754 -12.381 -30.212 1.00 79.88 97 GLY A C 1
ATOM 776 O O . GLY A 1 97 ? 10.146 -12.080 -29.086 1.00 79.88 97 GLY A O 1
ATOM 777 N N . GLU A 1 98 ? 10.590 -12.566 -31.237 1.00 74.69 98 GLU A N 1
ATOM 778 C CA . GLU A 1 98 ? 12.051 -12.377 -31.147 1.00 74.69 98 GLU A CA 1
ATOM 779 C C . GLU A 1 98 ? 12.500 -10.914 -31.261 1.00 74.69 98 GLU A C 1
ATOM 781 O O . GLU A 1 98 ? 13.619 -10.583 -30.870 1.00 74.69 98 GLU A O 1
ATOM 786 N N . ILE A 1 99 ? 11.641 -10.020 -31.757 1.00 77.31 99 ILE A N 1
ATOM 787 C CA . ILE A 1 99 ? 12.006 -8.622 -31.994 1.00 77.31 99 ILE A CA 1
ATOM 788 C C . ILE A 1 99 ? 11.801 -7.817 -30.707 1.00 77.31 99 ILE A C 1
ATOM 790 O O . ILE A 1 99 ? 10.721 -7.826 -30.103 1.00 77.31 99 ILE A O 1
ATOM 794 N N . VAL A 1 100 ? 12.852 -7.108 -30.296 1.00 76.81 100 VAL A N 1
ATOM 795 C CA . VAL A 1 100 ? 12.793 -6.110 -29.224 1.00 76.81 100 VAL A CA 1
ATOM 796 C C . VAL A 1 100 ? 12.124 -4.857 -29.778 1.00 76.81 100 VAL A C 1
ATOM 798 O O . VAL A 1 100 ? 12.605 -4.268 -30.741 1.00 76.81 100 VAL A O 1
ATOM 801 N N . ASP A 1 101 ? 11.007 -4.459 -29.173 1.00 79.69 101 ASP A N 1
ATOM 802 C CA . ASP A 1 101 ? 10.282 -3.253 -29.565 1.00 79.69 101 ASP A CA 1
ATOM 803 C C . ASP A 1 101 ? 10.716 -2.076 -28.682 1.00 79.69 101 ASP A C 1
ATOM 805 O O . ASP A 1 101 ? 10.213 -1.856 -27.574 1.00 79.69 1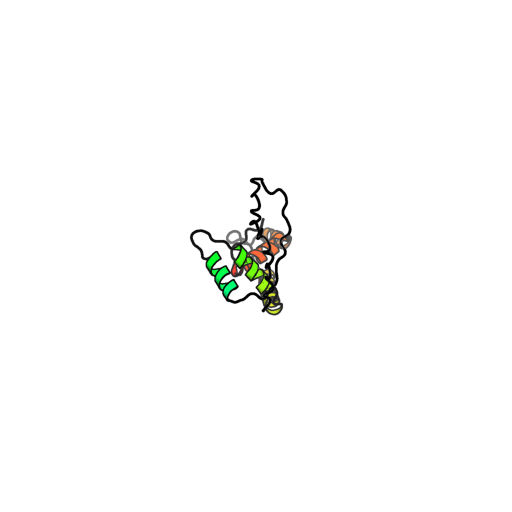01 ASP A O 1
ATOM 809 N N . GLU A 1 102 ? 11.700 -1.326 -29.173 1.00 78.50 102 GLU A N 1
ATOM 810 C CA . GLU A 1 102 ? 12.233 -0.145 -28.489 1.00 78.50 102 GLU A CA 1
ATOM 811 C C . GLU A 1 102 ? 11.245 1.029 -28.482 1.00 78.50 102 GLU A C 1
ATOM 813 O O . GLU A 1 102 ? 11.231 1.810 -27.527 1.00 78.50 102 GLU A O 1
ATOM 818 N N . ALA A 1 103 ? 10.370 1.127 -29.491 1.00 78.06 103 ALA A N 1
ATOM 819 C CA . ALA A 1 103 ? 9.379 2.197 -29.587 1.00 78.06 103 ALA A CA 1
ATOM 820 C C . ALA A 1 103 ? 8.319 2.062 -28.487 1.00 78.06 103 ALA A C 1
ATOM 822 O O . ALA A 1 103 ? 8.006 3.034 -27.793 1.00 78.06 103 ALA A O 1
ATOM 823 N N . SER A 1 104 ? 7.829 0.841 -28.261 1.00 75.19 104 SER A N 1
ATOM 824 C CA . SER A 1 104 ? 6.904 0.553 -27.159 1.00 75.19 104 SER A CA 1
ATOM 825 C C . SER A 1 104 ? 7.548 0.767 -25.789 1.00 75.19 104 SER A C 1
ATOM 827 O O . SER A 1 104 ? 6.908 1.303 -24.885 1.00 75.19 104 SER A O 1
ATOM 829 N N . LYS A 1 105 ? 8.833 0.422 -25.627 1.00 78.00 105 LYS A N 1
ATOM 830 C CA . LYS A 1 105 ? 9.570 0.686 -24.381 1.00 78.00 105 LYS A CA 1
ATOM 831 C C . LYS A 1 105 ? 9.676 2.184 -24.085 1.00 78.00 105 LYS A C 1
ATOM 833 O O . LYS A 1 105 ? 9.438 2.598 -22.952 1.00 78.00 105 LYS A O 1
ATOM 838 N N . ALA A 1 106 ? 10.003 2.995 -25.089 1.00 79.00 106 ALA A N 1
ATOM 839 C CA . ALA A 1 106 ? 10.066 4.447 -24.939 1.00 79.00 106 ALA A CA 1
ATOM 840 C C . ALA A 1 106 ? 8.691 5.046 -24.590 1.00 79.00 106 ALA A C 1
ATOM 842 O O . ALA A 1 106 ? 8.592 5.900 -23.708 1.00 79.00 106 ALA A O 1
ATOM 843 N N . LEU A 1 107 ? 7.619 4.550 -25.221 1.00 80.75 107 LEU A N 1
ATOM 844 C CA . LEU A 1 107 ? 6.244 4.939 -24.902 1.00 80.75 107 LEU A CA 1
ATOM 845 C C . LEU A 1 107 ? 5.878 4.618 -23.449 1.00 80.75 107 LEU A C 1
ATOM 847 O O . LEU A 1 107 ? 5.379 5.506 -22.758 1.00 80.75 107 LEU A O 1
ATOM 851 N N . CYS A 1 108 ? 6.173 3.408 -22.965 1.00 76.62 108 CYS A N 1
ATOM 852 C CA . CYS A 1 108 ? 5.931 3.020 -21.573 1.00 76.62 108 CYS A CA 1
ATOM 853 C C . CYS A 1 108 ? 6.715 3.888 -20.580 1.00 76.62 108 CYS A C 1
ATOM 855 O O . CYS A 1 108 ? 6.132 4.370 -19.616 1.00 76.62 108 CYS A O 1
ATOM 857 N N . MET A 1 109 ? 7.996 4.170 -20.842 1.00 75.19 109 MET A N 1
ATOM 858 C CA . MET A 1 109 ? 8.808 5.035 -19.971 1.00 75.19 109 MET A CA 1
ATOM 859 C C . MET A 1 109 ? 8.333 6.493 -19.945 1.00 75.19 109 MET A C 1
ATOM 861 O O . MET A 1 109 ? 8.495 7.174 -18.938 1.00 75.19 109 MET A O 1
ATOM 865 N N . SER A 1 110 ? 7.760 6.992 -21.044 1.00 79.31 110 SER A N 1
ATOM 866 C CA . SER A 1 110 ? 7.327 8.393 -21.143 1.00 79.31 110 SER A CA 1
ATOM 867 C C . SER A 1 110 ? 6.048 8.711 -20.365 1.00 79.31 110 SER A C 1
ATOM 869 O O . SER A 1 110 ? 5.728 9.885 -20.168 1.00 79.31 110 SER A O 1
ATOM 871 N N . ARG A 1 111 ? 5.271 7.692 -19.972 1.00 84.50 111 ARG A N 1
ATOM 872 C CA . ARG A 1 111 ? 3.928 7.881 -19.420 1.00 84.50 111 ARG A CA 1
ATOM 873 C C . ARG A 1 111 ? 3.866 7.527 -17.928 1.00 84.50 111 ARG A C 1
ATOM 875 O O . ARG A 1 111 ? 4.314 6.450 -17.551 1.00 84.50 111 ARG A O 1
ATOM 882 N N . PRO A 1 112 ? 3.215 8.362 -17.095 1.00 84.12 112 PRO A N 1
ATOM 883 C CA . PRO A 1 112 ? 3.114 8.122 -15.652 1.00 84.12 112 PRO A CA 1
ATOM 884 C C . PRO A 1 112 ? 2.267 6.889 -15.295 1.00 84.12 112 PRO A C 1
ATOM 886 O O . PRO A 1 112 ? 2.552 6.216 -14.313 1.00 84.12 112 PRO A O 1
ATOM 889 N N . TRP A 1 113 ? 1.291 6.517 -16.135 1.00 85.62 113 TRP A N 1
ATOM 890 C CA . TRP A 1 113 ? 0.449 5.339 -15.881 1.00 85.62 113 TRP A CA 1
ATOM 891 C C . TRP A 1 113 ? 1.260 4.043 -15.765 1.00 85.62 113 TRP A C 1
ATOM 893 O O . TRP A 1 113 ? 0.825 3.104 -15.109 1.00 85.62 113 TRP A O 1
ATOM 903 N N . PHE A 1 114 ? 2.434 3.966 -16.401 1.00 85.69 114 PHE A N 1
ATOM 904 C CA . PHE A 1 114 ? 3.246 2.756 -16.384 1.00 85.69 114 PHE A CA 1
ATOM 905 C C . PHE A 1 114 ? 3.935 2.552 -15.029 1.00 85.69 114 PHE A C 1
ATOM 907 O O . PHE A 1 114 ? 3.971 1.429 -14.527 1.00 85.69 114 PHE A O 1
ATOM 914 N N . SER A 1 115 ? 4.432 3.628 -14.406 1.00 83.44 115 SER A N 1
ATOM 915 C CA . SER A 1 115 ? 4.955 3.556 -13.036 1.00 83.44 115 SER A CA 1
ATOM 916 C C . SER A 1 115 ? 3.852 3.242 -12.031 1.00 83.44 115 SER A C 1
ATOM 918 O O . SER A 1 115 ? 4.075 2.437 -11.127 1.00 83.44 115 SER A O 1
ATOM 920 N N . ASP A 1 116 ? 2.662 3.815 -12.226 1.00 86.88 116 ASP A N 1
ATOM 921 C CA . ASP A 1 116 ? 1.504 3.536 -11.374 1.00 86.88 116 ASP A CA 1
ATOM 922 C C . ASP A 1 116 ? 1.085 2.067 -11.505 1.00 86.88 116 ASP A C 1
ATOM 924 O O . ASP A 1 116 ? 0.964 1.375 -10.503 1.00 86.88 116 ASP A O 1
ATOM 928 N N . LEU A 1 117 ? 1.020 1.532 -12.727 1.00 87.06 117 LEU A N 1
ATOM 929 C CA . LEU A 1 117 ? 0.724 0.121 -12.977 1.00 87.06 117 LEU A CA 1
ATOM 930 C C . LEU A 1 117 ? 1.724 -0.821 -12.287 1.00 87.06 117 LEU A C 1
ATOM 932 O O . LEU A 1 117 ? 1.314 -1.796 -11.655 1.00 87.06 117 LEU A O 1
ATOM 936 N N . ILE A 1 118 ? 3.031 -0.551 -12.383 1.00 86.94 118 ILE A N 1
ATOM 937 C CA . ILE A 1 118 ? 4.052 -1.354 -11.687 1.00 86.94 118 ILE A CA 1
ATOM 938 C C . ILE A 1 118 ? 3.818 -1.313 -10.178 1.00 86.94 118 ILE A C 1
ATOM 940 O O . ILE A 1 118 ? 3.834 -2.361 -9.524 1.00 86.94 118 ILE A O 1
ATOM 944 N N . LYS A 1 119 ? 3.566 -0.122 -9.630 1.00 87.56 119 LYS A N 1
ATOM 945 C CA . LYS A 1 119 ? 3.266 0.052 -8.213 1.00 87.56 119 LYS A CA 1
ATOM 946 C C . LYS A 1 119 ? 2.041 -0.768 -7.809 1.00 87.56 119 LYS A C 1
ATOM 948 O O . LYS A 1 119 ? 2.149 -1.555 -6.875 1.00 87.56 119 LYS A O 1
ATOM 953 N N . THR A 1 120 ? 0.937 -0.694 -8.546 1.00 87.56 120 THR A N 1
ATOM 954 C CA . THR A 1 120 ? -0.291 -1.456 -8.265 1.00 87.56 120 THR A CA 1
ATOM 955 C C . THR A 1 120 ? -0.065 -2.967 -8.344 1.00 87.56 120 THR A C 1
ATOM 957 O O . THR A 1 120 ? -0.558 -3.716 -7.497 1.00 87.56 120 THR A O 1
ATOM 960 N N . ILE A 1 121 ? 0.723 -3.452 -9.313 1.00 87.75 121 ILE A N 1
ATOM 961 C CA . ILE A 1 121 ? 1.078 -4.880 -9.434 1.00 87.75 121 ILE A CA 1
ATOM 962 C C . ILE A 1 121 ? 1.813 -5.366 -8.184 1.00 87.75 121 ILE A C 1
ATOM 964 O O . ILE A 1 121 ? 1.508 -6.434 -7.641 1.00 87.75 121 ILE A O 1
ATOM 968 N N . VAL A 1 122 ? 2.790 -4.587 -7.727 1.00 87.88 122 VAL A N 1
ATOM 969 C CA . VAL A 1 122 ? 3.550 -4.899 -6.519 1.00 87.88 122 VAL A CA 1
ATOM 970 C C . VAL A 1 122 ? 2.643 -4.791 -5.293 1.00 87.88 122 VAL A C 1
ATOM 972 O O . VAL A 1 122 ? 2.656 -5.683 -4.443 1.00 87.88 122 VAL A O 1
ATOM 975 N N . GLU A 1 123 ? 1.773 -3.782 -5.244 1.00 86.94 123 GLU A N 1
ATOM 976 C CA . GLU A 1 123 ? 0.870 -3.560 -4.120 1.00 86.94 123 GLU A CA 1
ATOM 977 C C . GLU A 1 123 ? -0.220 -4.625 -3.963 1.00 86.94 123 GLU A C 1
ATOM 979 O O . GLU A 1 123 ? -0.615 -5.001 -2.850 1.00 86.94 123 GLU A O 1
ATOM 984 N N . THR A 1 124 ? -0.628 -5.213 -5.082 1.00 88.44 124 THR A N 1
ATOM 985 C CA . THR A 1 124 ? -1.581 -6.323 -5.117 1.00 88.44 124 THR A CA 1
ATOM 986 C C . THR A 1 124 ? -1.081 -7.529 -4.315 1.00 88.44 124 THR A C 1
ATOM 988 O O . THR A 1 124 ? -1.889 -8.278 -3.762 1.00 88.44 124 THR A O 1
ATOM 991 N N . ARG A 1 125 ? 0.242 -7.724 -4.181 1.00 85.50 125 ARG A N 1
ATOM 992 C CA . ARG A 1 125 ? 0.813 -8.843 -3.406 1.00 85.50 125 ARG A CA 1
ATOM 993 C C . ARG A 1 125 ? 0.474 -8.783 -1.918 1.00 85.50 125 ARG A C 1
ATOM 995 O O . ARG A 1 125 ? 0.392 -9.840 -1.299 1.00 85.50 125 ARG A O 1
ATOM 1002 N N . TRP A 1 126 ? 0.292 -7.594 -1.345 1.00 82.44 126 TRP A N 1
ATOM 1003 C CA . TRP A 1 126 ? 0.046 -7.434 0.093 1.00 82.44 126 TRP A CA 1
ATOM 1004 C C . TRP A 1 126 ? -1.377 -7.001 0.443 1.00 82.44 126 TRP A C 1
ATOM 1006 O O . TRP A 1 126 ? -1.894 -7.430 1.473 1.00 82.44 126 TRP A O 1
ATOM 1016 N N . VAL A 1 127 ? -2.034 -6.193 -0.393 1.00 80.88 127 VAL A N 1
ATOM 1017 C CA . VAL A 1 127 ? -3.418 -5.738 -0.143 1.00 80.88 127 VAL A CA 1
ATOM 1018 C C . VAL A 1 127 ? -4.452 -6.639 -0.837 1.00 80.88 127 VAL A C 1
ATOM 1020 O O . VAL A 1 127 ? -5.620 -6.677 -0.435 1.00 80.88 127 VAL A O 1
ATOM 1023 N N . GLY A 1 128 ? -4.025 -7.426 -1.828 1.00 79.88 128 GLY A N 1
ATOM 1024 C CA . GLY A 1 128 ? -4.901 -8.175 -2.723 1.00 79.88 128 GLY A CA 1
ATOM 1025 C C . GLY A 1 128 ? -5.370 -7.323 -3.901 1.00 79.88 128 GLY A C 1
ATOM 1026 O O . GLY A 1 128 ? -4.899 -6.210 -4.104 1.00 79.88 128 GLY A O 1
ATOM 1027 N N . THR A 1 129 ? -6.302 -7.851 -4.692 1.00 69.75 129 THR A N 1
ATOM 1028 C CA . THR A 1 129 ? -6.817 -7.170 -5.886 1.00 69.75 129 THR A CA 1
ATOM 1029 C C . THR A 1 129 ? -7.591 -5.910 -5.506 1.00 69.75 129 THR A C 1
ATOM 1031 O O . THR A 1 129 ? -8.701 -5.994 -4.969 1.00 69.75 129 THR A O 1
ATOM 1034 N N . THR A 1 130 ? -7.018 -4.751 -5.799 1.00 60.78 130 THR A N 1
ATOM 1035 C CA . THR A 1 130 ? -7.727 -3.475 -5.882 1.00 60.78 130 THR A CA 1
ATOM 1036 C C . THR A 1 130 ? -8.100 -3.234 -7.342 1.00 60.78 130 THR A C 1
ATOM 1038 O O . THR A 1 130 ? -7.301 -3.480 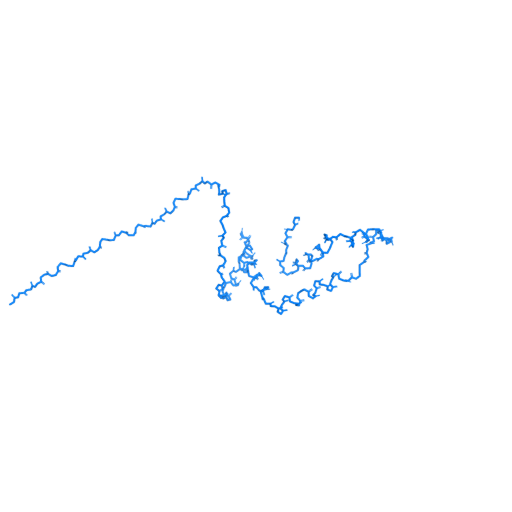-8.241 1.00 60.78 130 THR A O 1
ATOM 1041 N N . LEU A 1 131 ? -9.347 -2.831 -7.594 1.00 44.66 131 LEU A N 1
ATOM 1042 C CA . LEU A 1 131 ? -9.729 -2.304 -8.900 1.00 44.66 131 LEU A CA 1
ATOM 1043 C C . LEU A 1 131 ? -9.335 -0.827 -8.887 1.00 44.66 131 LEU A C 1
ATOM 1045 O O . LEU A 1 131 ? -9.893 -0.061 -8.101 1.00 44.66 131 LEU A O 1
ATOM 1049 N N . GLU A 1 132 ? -8.343 -0.466 -9.686 1.00 46.22 132 GLU A N 1
ATOM 1050 C CA . GLU A 1 132 ? -7.984 0.927 -9.945 1.00 46.22 132 GLU A CA 1
ATOM 1051 C C . GLU A 1 132 ? -8.542 1.293 -11.327 1.00 46.22 132 GLU A C 1
ATOM 1053 O O . GLU A 1 132 ? -8.426 0.496 -12.260 1.00 46.22 132 GLU A O 1
ATOM 1058 N N . GLU A 1 133 ? -9.252 2.423 -11.406 1.00 35.03 133 GLU A N 1
ATOM 1059 C CA . GLU A 1 133 ? -9.870 2.963 -12.632 1.00 35.03 133 GLU A CA 1
ATOM 1060 C C . GLU A 1 133 ? -8.878 3.783 -13.463 1.00 35.03 133 GLU A C 1
ATOM 1062 O O . GLU A 1 133 ? -8.062 4.516 -12.855 1.00 35.03 133 GLU A O 1
#